Protein AF-A0A1G5JZ03-F1 (afdb_monomer_lite)

Foldseek 3Di:
DDWDDDPNWIKDFDADPVRHTQWIDTPPWIKGFDADPVRHTAFIFTQDPNDTDTDDGDDADPVRHD

Structure (mmCIF, N/CA/C/O backbone):
data_AF-A0A1G5JZ03-F1
#
_entry.id   AF-A0A1G5JZ03-F1
#
loop_
_atom_site.group_PDB
_atom_site.id
_atom_site.type_symbol
_atom_site.label_atom_id
_atom_site.label_alt_id
_atom_site.label_comp_id
_atom_site.label_asym_id
_atom_site.label_entity_id
_atom_site.label_seq_id
_atom_site.pdbx_PDB_ins_code
_atom_site.Cartn_x
_atom_site.Cartn_y
_atom_site.Cartn_z
_atom_site.occupancy
_atom_site.B_iso_or_equiv
_atom_site.auth_seq_id
_atom_site.auth_comp_id
_atom_site.auth_asym_id
_atom_site.auth_atom_id
_atom_site.pdbx_PDB_model_num
ATOM 1 N N . MET A 1 1 ? -11.699 -6.523 -5.973 1.00 82.38 1 MET A N 1
ATOM 2 C CA . MET A 1 1 ? -11.934 -6.234 -4.543 1.00 82.38 1 MET A CA 1
ATOM 3 C C . MET A 1 1 ? -12.509 -7.477 -3.881 1.00 82.38 1 MET A C 1
ATOM 5 O O . MET A 1 1 ? -13.474 -8.031 -4.394 1.00 82.38 1 MET A O 1
ATOM 9 N N . VAL A 1 2 ? -11.906 -7.915 -2.780 1.00 93.06 2 VAL A N 1
ATOM 10 C CA . VAL A 1 2 ? -12.347 -9.032 -1.934 1.00 93.06 2 VAL A CA 1
ATOM 11 C C . VAL A 1 2 ? -12.670 -8.478 -0.548 1.00 93.06 2 VAL A C 1
ATOM 13 O O . VAL A 1 2 ? -11.978 -7.589 -0.057 1.00 93.06 2 VAL A O 1
ATOM 16 N N . LYS A 1 3 ? -13.727 -8.986 0.088 1.00 89.31 3 LYS A N 1
ATOM 17 C CA . LYS A 1 3 ? -14.151 -8.581 1.432 1.00 89.31 3 LYS A CA 1
ATOM 18 C C . LYS A 1 3 ? -14.161 -9.800 2.346 1.00 89.31 3 LYS A C 1
ATOM 20 O O . LYS A 1 3 ? -14.818 -10.787 2.028 1.00 89.31 3 LYS A O 1
ATOM 25 N N . ALA A 1 4 ? -13.466 -9.708 3.474 1.00 86.88 4 ALA A N 1
ATOM 26 C CA . ALA A 1 4 ? -13.516 -10.691 4.548 1.00 86.88 4 ALA A CA 1
ATOM 27 C C . ALA A 1 4 ? -14.231 -10.085 5.760 1.00 86.88 4 ALA A C 1
ATOM 29 O O . ALA A 1 4 ? -14.081 -8.898 6.067 1.00 86.88 4 ALA A O 1
ATOM 30 N N . THR A 1 5 ? -15.043 -10.886 6.444 1.00 85.62 5 THR A N 1
ATOM 31 C CA . THR A 1 5 ? -15.780 -10.452 7.634 1.00 85.62 5 THR A CA 1
ATOM 32 C C . THR A 1 5 ? -15.680 -11.527 8.704 1.00 85.62 5 THR A C 1
ATOM 34 O O . THR A 1 5 ? -15.955 -12.692 8.431 1.00 85.62 5 THR A O 1
ATOM 37 N N . GLY A 1 6 ? -15.277 -11.133 9.911 1.00 82.00 6 GLY A N 1
ATOM 38 C CA . GLY A 1 6 ? -15.123 -12.017 11.066 1.00 82.00 6 GLY A CA 1
ATOM 39 C C . GLY A 1 6 ? -15.032 -11.200 12.351 1.00 82.00 6 GLY A C 1
ATOM 40 O O . GLY A 1 6 ? -14.516 -10.087 12.327 1.00 82.00 6 GLY A O 1
ATOM 41 N N . GLU A 1 7 ? -15.593 -11.709 13.450 1.00 84.56 7 GLU A N 1
ATOM 42 C CA . GLU A 1 7 ? -15.542 -11.066 14.780 1.00 84.56 7 GLU A CA 1
ATOM 43 C C . GLU A 1 7 ? -15.963 -9.578 14.796 1.00 84.56 7 GLU A C 1
ATOM 45 O O . GLU A 1 7 ? -15.416 -8.759 15.529 1.00 84.56 7 GLU A O 1
ATOM 50 N N . GLY A 1 8 ? -16.923 -9.193 13.948 1.00 80.19 8 GLY A N 1
ATOM 51 C CA . GLY A 1 8 ? -17.384 -7.802 13.835 1.00 80.19 8 GLY A CA 1
ATOM 52 C C . GLY A 1 8 ? -16.427 -6.860 13.094 1.00 80.19 8 GLY A C 1
ATOM 53 O O . GLY A 1 8 ? -16.743 -5.685 12.921 1.00 80.19 8 GLY A O 1
ATOM 54 N N . LYS A 1 9 ? -15.293 -7.359 12.595 1.00 85.19 9 LYS A N 1
ATOM 55 C CA . LYS A 1 9 ? -14.363 -6.612 11.747 1.00 85.19 9 LYS A CA 1
ATOM 56 C C . LYS A 1 9 ? -14.615 -6.919 10.278 1.00 85.19 9 LYS A C 1
ATOM 58 O O . LYS A 1 9 ? -14.850 -8.059 9.876 1.00 85.19 9 LYS A O 1
ATOM 63 N N . THR A 1 10 ? -14.554 -5.873 9.465 1.00 91.12 10 THR A N 1
ATOM 64 C CA . THR A 1 10 ? -14.529 -5.978 8.008 1.00 91.12 10 THR A CA 1
ATOM 65 C C . THR A 1 10 ? -13.145 -5.585 7.530 1.00 91.12 10 THR A C 1
ATOM 67 O O . THR A 1 10 ? -12.680 -4.488 7.837 1.00 91.12 10 THR A O 1
ATOM 70 N N . VAL A 1 11 ? -12.531 -6.461 6.741 1.00 95.81 11 VAL A N 1
ATOM 71 C CA . VAL A 1 11 ? -11.299 -6.156 6.017 1.00 95.81 11 VAL A CA 1
ATOM 72 C C . VAL A 1 11 ? -11.598 -6.209 4.527 1.00 95.81 11 VAL A C 1
ATOM 74 O 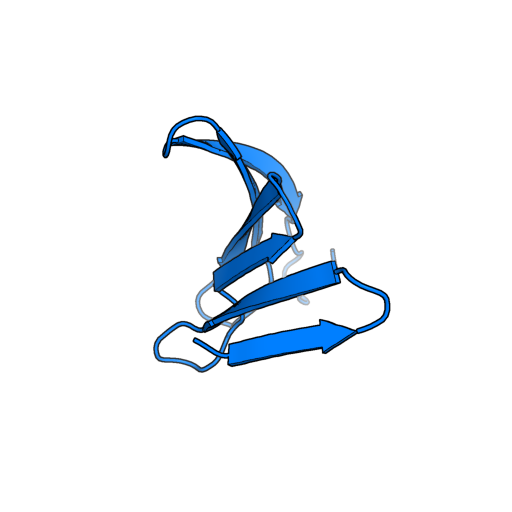O . VAL A 1 11 ? -12.235 -7.150 4.041 1.00 95.81 11 VAL A O 1
ATOM 77 N N . THR A 1 12 ? -11.165 -5.188 3.800 1.00 96.88 12 THR A N 1
ATOM 78 C CA . THR A 1 12 ? -11.250 -5.157 2.338 1.00 96.88 12 THR A CA 1
ATOM 79 C C . THR A 1 12 ? -9.860 -5.228 1.737 1.00 96.88 12 THR A C 1
ATOM 81 O O . THR A 1 12 ? -8.915 -4.644 2.263 1.00 96.88 12 THR A O 1
ATOM 84 N N . TYR A 1 13 ? -9.760 -5.980 0.649 1.00 97.69 13 TYR A N 1
ATOM 85 C CA . TYR A 1 13 ? -8.536 -6.233 -0.089 1.00 97.69 13 TYR A CA 1
ATOM 86 C C . TYR A 1 13 ? -8.764 -5.889 -1.549 1.00 97.69 13 TYR A C 1
ATOM 88 O O . TYR A 1 13 ? -9.784 -6.240 -2.155 1.00 97.69 13 TYR A O 1
ATOM 96 N N . SER A 1 14 ? -7.791 -5.218 -2.124 1.00 97.94 14 SER A N 1
ATOM 97 C CA . SER A 1 14 ? -7.876 -4.654 -3.450 1.00 97.94 14 SER A CA 1
ATOM 98 C C . SER A 1 14 ? -6.607 -5.046 -4.193 1.00 97.94 14 SER A C 1
ATOM 100 O O . SER A 1 14 ? -5.509 -4.835 -3.690 1.00 97.94 14 SER A O 1
ATOM 102 N N . TYR A 1 15 ? -6.756 -5.691 -5.349 1.00 97.94 15 TYR A N 1
ATOM 103 C CA . TYR A 1 15 ? -5.653 -6.300 -6.096 1.00 97.94 15 TYR A CA 1
ATOM 104 C C . TYR A 1 15 ? -5.464 -5.584 -7.433 1.00 97.94 15 TYR A C 1
ATO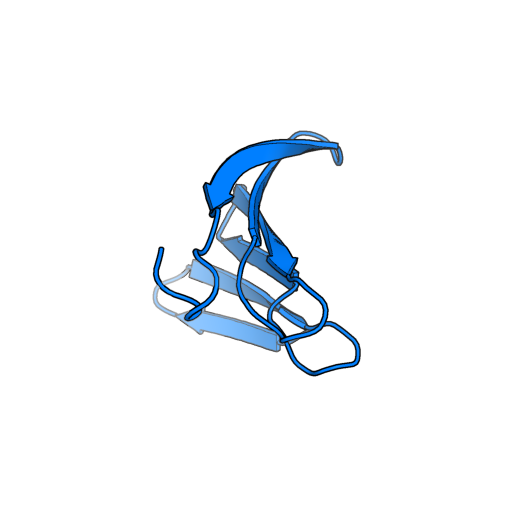M 106 O O . TYR A 1 15 ? -6.453 -5.143 -8.026 1.00 97.94 15 TYR A O 1
ATOM 114 N N . ASN A 1 16 ? -4.213 -5.413 -7.861 1.00 96.56 16 ASN A N 1
ATOM 115 C CA . ASN A 1 16 ? -3.881 -4.812 -9.152 1.00 96.56 16 ASN A CA 1
ATOM 116 C C . ASN A 1 16 ? -4.133 -5.807 -10.310 1.00 96.56 16 ASN A C 1
ATOM 118 O O . ASN A 1 16 ? -4.638 -6.912 -10.096 1.00 96.56 16 ASN A O 1
ATOM 122 N N . GLY A 1 17 ? -3.796 -5.411 -11.544 1.00 96.50 17 GLY A N 1
ATOM 123 C CA . GLY A 1 17 ? -3.969 -6.254 -12.737 1.00 96.50 17 GLY A CA 1
ATOM 124 C C . GLY A 1 17 ? -3.165 -7.560 -12.711 1.00 96.50 17 GLY A C 1
ATOM 125 O O . GLY A 1 17 ? -3.604 -8.544 -13.300 1.00 96.50 17 GLY A O 1
ATOM 126 N N . ASP A 1 18 ? -2.059 -7.586 -11.965 1.00 96.69 18 ASP A N 1
ATOM 127 C CA . ASP A 1 18 ? -1.174 -8.747 -11.808 1.00 96.69 18 ASP A CA 1
ATOM 128 C C . ASP A 1 18 ? -1.584 -9.649 -10.632 1.00 96.69 18 ASP A C 1
ATOM 130 O O . ASP A 1 18 ? -0.952 -10.668 -10.359 1.00 96.69 18 ASP A O 1
ATOM 134 N N . GLY A 1 19 ? -2.650 -9.285 -9.910 1.00 97.56 19 GLY A N 1
ATOM 135 C CA . GLY A 1 19 ? -3.125 -10.021 -8.741 1.00 97.56 19 GLY A CA 1
ATOM 136 C C . GLY A 1 19 ? -2.339 -9.750 -7.454 1.00 97.56 19 GLY A C 1
ATOM 137 O O . GLY A 1 19 ? -2.551 -10.448 -6.463 1.00 97.56 19 GLY A O 1
ATOM 138 N N . LEU A 1 20 ? -1.472 -8.734 -7.425 1.00 98.31 20 LEU A N 1
ATOM 139 C CA . LEU A 1 20 ? -0.778 -8.280 -6.217 1.00 98.31 20 LEU A CA 1
ATOM 140 C C . LEU A 1 20 ? -1.708 -7.416 -5.366 1.00 98.31 20 LEU A C 1
ATOM 142 O O . LEU A 1 20 ? -2.498 -6.628 -5.892 1.00 98.31 20 LEU A O 1
ATOM 146 N N . LEU A 1 21 ? -1.628 -7.558 -4.042 1.00 98.44 21 LEU A N 1
ATOM 147 C CA . LEU A 1 21 ? -2.428 -6.770 -3.104 1.00 98.44 21 LEU A CA 1
ATOM 148 C C . LEU A 1 21 ? -1.983 -5.305 -3.165 1.00 98.44 21 LEU A C 1
ATOM 150 O O . LEU A 1 21 ? -0.938 -4.983 -2.632 1.00 98.44 21 LEU A O 1
ATOM 154 N N . TYR A 1 22 ? -2.767 -4.410 -3.763 1.00 97.19 22 TYR A N 1
ATOM 155 C CA . TYR A 1 22 ? -2.409 -2.991 -3.870 1.00 97.19 22 TYR A CA 1
ATOM 156 C C . TYR A 1 22 ? -2.913 -2.161 -2.682 1.00 97.19 22 TYR A C 1
ATOM 158 O O . TYR A 1 22 ? -2.297 -1.157 -2.328 1.00 97.19 22 TYR A O 1
ATOM 166 N N . GLU A 1 23 ? -4.032 -2.549 -2.062 1.00 98.12 23 GLU A N 1
ATOM 167 C CA . GLU A 1 23 ? -4.643 -1.795 -0.961 1.00 98.12 23 GLU A CA 1
ATOM 168 C C . GLU A 1 23 ? -5.405 -2.716 -0.009 1.00 98.12 23 GLU A C 1
ATOM 170 O O . GLU A 1 23 ? -6.133 -3.623 -0.427 1.00 98.12 23 GLU A O 1
ATOM 175 N N . ARG A 1 24 ? -5.232 -2.463 1.288 1.00 97.88 24 ARG A N 1
ATOM 176 C CA . ARG A 1 24 ? -5.949 -3.125 2.376 1.00 97.88 24 ARG A CA 1
ATOM 177 C C . ARG A 1 24 ? -6.575 -2.070 3.273 1.00 97.88 24 ARG A C 1
ATOM 179 O O . ARG A 1 24 ? -5.868 -1.194 3.762 1.00 97.88 24 ARG A O 1
ATOM 186 N N . THR A 1 25 ? -7.861 -2.218 3.568 1.00 96.88 25 THR A N 1
ATOM 187 C CA . THR A 1 25 ? -8.546 -1.385 4.565 1.00 96.88 25 THR A CA 1
ATOM 188 C C . THR A 1 25 ? -9.102 -2.255 5.679 1.00 96.88 25 THR A C 1
ATOM 190 O O . THR A 1 25 ? -9.883 -3.174 5.417 1.00 96.88 25 THR A O 1
ATOM 193 N N . GLU A 1 26 ? -8.718 -1.950 6.917 1.00 94.75 26 GLU A N 1
ATOM 194 C CA . GLU A 1 26 ? -9.261 -2.535 8.143 1.00 94.75 26 GLU A CA 1
ATOM 195 C C . GLU A 1 26 ? -9.744 -1.404 9.059 1.00 94.75 26 GLU A C 1
ATOM 197 O O . GLU A 1 26 ? -8.953 -0.602 9.556 1.00 94.75 26 GLU A O 1
ATOM 202 N N . GLY A 1 27 ? -11.060 -1.327 9.275 1.00 90.69 27 GLY A N 1
ATOM 203 C CA . GLY A 1 27 ? -11.657 -0.196 9.986 1.00 90.69 27 GLY A CA 1
ATOM 204 C C . GLY A 1 27 ? -11.416 1.121 9.241 1.00 90.69 27 GLY A C 1
ATOM 205 O O . GLY A 1 27 ? -11.763 1.237 8.068 1.00 90.69 27 GLY A O 1
ATOM 206 N N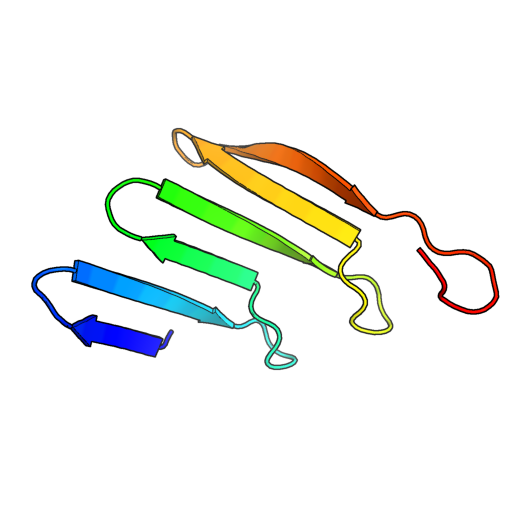 . GLU A 1 28 ? -10.824 2.101 9.923 1.00 90.94 28 GLU A N 1
ATOM 207 C CA . GLU A 1 28 ? -10.488 3.419 9.359 1.00 90.94 28 GLU A CA 1
ATOM 208 C C . GLU A 1 28 ? -9.088 3.466 8.729 1.00 90.94 28 GLU A C 1
ATOM 210 O O . GLU A 1 28 ? -8.753 4.419 8.026 1.00 90.94 28 GLU A O 1
ATOM 215 N N . GLN A 1 29 ? -8.260 2.441 8.954 1.00 94.88 29 GLN A N 1
ATOM 216 C CA . GLN A 1 29 ? -6.902 2.407 8.433 1.00 94.88 29 GLN A CA 1
ATOM 217 C C . GLN A 1 29 ? -6.884 1.790 7.038 1.00 94.88 29 GLN A C 1
ATOM 219 O O . GLN A 1 29 ? -7.333 0.662 6.836 1.00 94.88 29 GLN A O 1
ATOM 224 N N . THR A 1 30 ? -6.302 2.519 6.089 1.00 98.06 30 THR A N 1
ATOM 225 C CA . THR A 1 30 ? -6.011 2.025 4.742 1.00 98.06 30 THR A CA 1
ATOM 226 C C . THR A 1 30 ? -4.507 2.030 4.516 1.00 98.06 30 THR A C 1
ATOM 228 O O . THR A 1 30 ? -3.852 3.042 4.762 1.00 98.06 30 THR A O 1
ATOM 231 N N . ILE A 1 31 ? -3.973 0.905 4.046 1.00 98.44 31 ILE A N 1
ATOM 232 C CA . ILE A 1 31 ? -2.566 0.726 3.684 1.00 98.44 31 ILE A CA 1
ATOM 233 C C . ILE A 1 31 ? -2.491 0.439 2.187 1.00 98.44 31 ILE A C 1
ATOM 235 O O . ILE A 1 31 ? -3.257 -0.383 1.678 1.00 98.44 31 ILE A O 1
ATOM 239 N N . ARG A 1 32 ? -1.568 1.102 1.489 1.00 98.56 32 ARG A N 1
ATOM 240 C CA . ARG A 1 32 ? -1.195 0.800 0.105 1.00 98.56 32 ARG A CA 1
ATOM 241 C C . ARG A 1 32 ? 0.164 0.135 0.039 1.00 98.56 32 ARG A C 1
ATOM 243 O O . ARG A 1 32 ? 1.069 0.517 0.776 1.00 98.56 32 ARG A O 1
ATOM 250 N N . TYR A 1 33 ? 0.286 -0.796 -0.893 1.00 98.56 33 TYR A N 1
ATOM 251 C CA . TYR A 1 33 ? 1.499 -1.555 -1.159 1.00 98.56 33 TYR A CA 1
ATOM 252 C C . TYR A 1 33 ? 1.988 -1.236 -2.569 1.00 98.56 33 TYR A C 1
ATOM 254 O O . TYR A 1 33 ? 1.203 -1.207 -3.521 1.00 98.56 33 TYR A O 1
ATOM 262 N N . TYR A 1 34 ? 3.285 -0.986 -2.695 1.00 98.06 34 TYR A N 1
ATOM 263 C CA . TYR A 1 34 ? 3.940 -0.644 -3.953 1.00 98.06 34 TYR A CA 1
ATOM 264 C C . TYR A 1 34 ? 4.960 -1.714 -4.287 1.00 98.06 34 TYR A C 1
ATOM 266 O O . TYR A 1 34 ? 5.736 -2.108 -3.419 1.00 98.06 34 TYR A O 1
ATOM 274 N N . TYR A 1 35 ? 4.967 -2.157 -5.538 1.00 97.69 35 TYR A N 1
ATOM 275 C CA . TYR A 1 35 ? 5.814 -3.243 -6.011 1.00 97.69 35 TYR A CA 1
ATOM 276 C C . TYR A 1 35 ? 6.710 -2.771 -7.153 1.00 97.69 35 TYR A C 1
ATOM 278 O O . TYR A 1 35 ? 6.347 -1.835 -7.869 1.00 97.69 35 TYR A O 1
ATOM 286 N N . ASP A 1 36 ? 7.858 -3.422 -7.311 1.00 95.25 36 ASP A N 1
ATOM 287 C CA . ASP A 1 36 ? 8.678 -3.302 -8.513 1.00 95.25 36 ASP A CA 1
ATOM 288 C C . ASP A 1 36 ? 8.138 -4.183 -9.655 1.00 95.25 36 ASP A C 1
ATOM 290 O O . ASP A 1 36 ? 7.123 -4.875 -9.523 1.00 95.25 36 ASP A O 1
ATOM 294 N N . GLU A 1 37 ? 8.830 -4.156 -10.794 1.00 94.56 37 GLU A N 1
ATOM 295 C CA . GLU A 1 37 ? 8.491 -4.945 -11.985 1.00 94.56 37 GLU A CA 1
ATOM 296 C C . GLU A 1 37 ? 8.615 -6.466 -11.766 1.00 94.56 37 GLU A C 1
ATOM 298 O O . GLU A 1 37 ? 8.042 -7.246 -12.524 1.00 94.56 37 GLU A O 1
ATOM 303 N N . GLU A 1 38 ? 9.327 -6.902 -10.723 1.00 94.56 38 GLU A N 1
ATOM 304 C CA . GLU A 1 38 ? 9.504 -8.309 -10.343 1.00 94.56 38 GLU A CA 1
ATOM 305 C C . GLU A 1 38 ? 8.525 -8.747 -9.238 1.00 94.56 38 GLU A C 1
ATOM 307 O O . GLU A 1 38 ? 8.679 -9.827 -8.662 1.00 94.56 38 GLU A O 1
ATOM 312 N N . ALA A 1 39 ? 7.510 -7.928 -8.939 1.00 96.12 39 ALA A N 1
ATOM 313 C CA . ALA A 1 39 ? 6.534 -8.145 -7.874 1.00 96.12 39 ALA A CA 1
ATOM 314 C C . ALA A 1 39 ? 7.126 -8.177 -6.448 1.00 96.12 39 ALA A C 1
ATOM 316 O O . ALA A 1 39 ? 6.492 -8.699 -5.524 1.00 96.12 39 ALA A O 1
ATOM 317 N N . LYS A 1 40 ? 8.308 -7.586 -6.224 1.00 96.00 40 LYS A N 1
ATOM 318 C CA . LYS A 1 40 ? 8.873 -7.395 -4.879 1.00 96.00 40 LYS A CA 1
ATOM 319 C C . LYS A 1 40 ? 8.273 -6.150 -4.242 1.00 96.00 40 LYS A C 1
ATOM 321 O O . LYS A 1 40 ? 8.123 -5.114 -4.886 1.00 96.00 40 LYS A O 1
ATOM 326 N N . LEU A 1 41 ? 7.921 -6.240 -2.959 1.00 97.5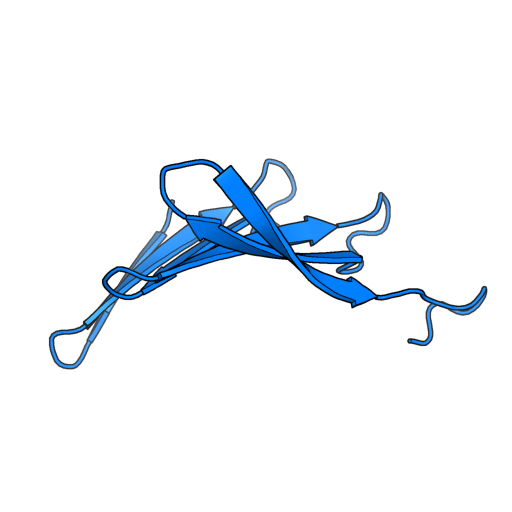6 41 LEU A N 1
ATOM 327 C CA . LEU A 1 41 ? 7.359 -5.118 -2.208 1.00 97.56 41 LEU A CA 1
ATOM 328 C C . LEU A 1 41 ? 8.431 -4.043 -2.007 1.00 97.56 41 LEU A C 1
ATOM 330 O O . LEU A 1 41 ? 9.399 -4.282 -1.295 1.00 97.56 41 LEU A O 1
ATOM 334 N N . MET A 1 42 ? 8.236 -2.867 -2.593 1.00 97.69 42 MET A N 1
ATOM 335 C CA . MET A 1 42 ? 9.126 -1.711 -2.478 1.00 97.69 42 MET A CA 1
ATOM 336 C C . MET A 1 42 ? 8.717 -0.750 -1.371 1.00 97.69 42 MET A C 1
ATOM 338 O O . MET A 1 42 ? 9.578 -0.098 -0.784 1.00 97.69 42 MET A O 1
ATOM 342 N N . ALA A 1 43 ? 7.419 -0.611 -1.097 1.00 98.38 43 ALA A N 1
ATOM 343 C CA . ALA A 1 43 ? 6.963 0.308 -0.066 1.00 98.38 43 ALA A CA 1
ATOM 344 C C . ALA A 1 43 ? 5.571 -0.006 0.474 1.00 98.38 43 ALA A C 1
ATOM 346 O O . ALA A 1 43 ? 4.718 -0.563 -0.219 1.00 98.38 43 ALA A O 1
ATOM 347 N N . GLU A 1 44 ? 5.339 0.470 1.691 1.00 98.62 44 GLU A N 1
ATOM 348 C CA . GLU A 1 44 ? 4.026 0.572 2.316 1.00 98.62 44 GLU A CA 1
ATOM 349 C C . GLU A 1 44 ? 3.710 2.039 2.607 1.00 98.62 44 GLU A C 1
ATOM 351 O O . GLU A 1 44 ? 4.599 2.821 2.959 1.00 98.62 44 GLU A O 1
ATOM 356 N N . ALA A 1 45 ? 2.440 2.416 2.478 1.00 98.62 45 ALA A N 1
ATOM 357 C CA . ALA A 1 45 ? 1.967 3.748 2.823 1.00 98.62 45 ALA A CA 1
ATOM 358 C C . ALA A 1 45 ? 0.632 3.703 3.557 1.00 98.62 45 ALA A C 1
ATOM 360 O O . ALA A 1 45 ? -0.278 2.985 3.143 1.00 98.62 45 ALA A O 1
ATOM 361 N N . ILE A 1 46 ? 0.474 4.541 4.578 1.00 98.38 46 ILE A N 1
ATOM 362 C CA . ILE A 1 46 ? -0.835 4.808 5.178 1.00 98.38 46 ILE A CA 1
ATOM 363 C C . ILE A 1 46 ? -1.553 5.846 4.318 1.00 98.38 46 ILE A C 1
ATOM 365 O O . ILE A 1 46 ? -0.967 6.848 3.908 1.00 98.38 46 ILE A O 1
ATOM 369 N N . VAL A 1 47 ? -2.831 5.610 4.030 1.00 98.06 47 VAL A N 1
ATOM 370 C CA . VAL A 1 47 ? -3.669 6.561 3.299 1.00 98.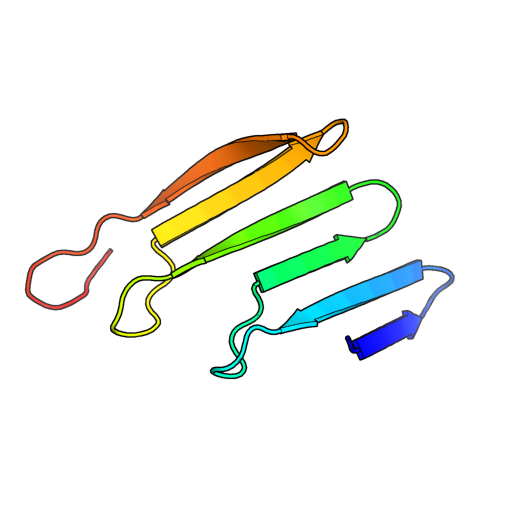06 47 VAL A CA 1
ATOM 371 C C . VAL A 1 47 ? -4.461 7.412 4.285 1.00 98.06 47 VAL A C 1
ATOM 373 O O . VAL A 1 47 ? -5.413 6.935 4.900 1.00 98.06 47 VAL A O 1
ATOM 376 N N . THR A 1 48 ? -4.110 8.693 4.374 1.00 94.88 48 THR A N 1
ATOM 377 C CA . THR A 1 48 ? -4.802 9.693 5.194 1.00 94.88 48 THR A CA 1
ATOM 378 C C . THR A 1 48 ? -5.458 10.715 4.275 1.00 94.88 48 THR A C 1
ATOM 380 O O . THR A 1 48 ? -4.795 11.366 3.467 1.00 94.88 48 THR A O 1
ATOM 383 N N . SER A 1 49 ? -6.785 10.859 4.356 1.00 93.12 49 SER A N 1
ATOM 384 C CA . SER A 1 49 ? -7.546 11.812 3.526 1.00 93.12 49 SER A CA 1
ATOM 385 C C . SER A 1 49 ? -7.265 11.669 2.018 1.00 93.12 49 SER A C 1
ATOM 387 O O . SER A 1 49 ? -7.111 12.655 1.297 1.00 93.12 49 SER A O 1
ATOM 389 N N . GLY A 1 50 ? -7.148 10.423 1.547 1.00 92.38 50 GLY A N 1
ATOM 390 C CA . GLY A 1 50 ? -6.876 10.083 0.145 1.00 92.38 50 GLY A CA 1
ATOM 391 C C . GLY A 1 50 ? -5.419 10.254 -0.303 1.00 92.38 50 GLY A C 1
ATOM 392 O O . GLY A 1 50 ? -5.094 9.890 -1.434 1.00 92.38 50 GLY A O 1
ATOM 393 N N . LYS A 1 51 ? -4.531 10.765 0.558 1.00 96.62 51 LYS A N 1
ATOM 394 C CA . LYS A 1 51 ? -3.095 10.891 0.285 1.00 96.62 51 LYS A CA 1
ATOM 395 C C . LYS A 1 51 ? -2.339 9.725 0.905 1.00 96.62 51 LYS A C 1
ATOM 397 O O . LYS A 1 51 ? -2.576 9.395 2.059 1.00 96.62 51 LYS A O 1
ATOM 402 N N . ALA A 1 52 ? -1.445 9.116 0.134 1.00 97.31 52 ALA A N 1
ATOM 403 C CA . ALA A 1 52 ? -0.565 8.062 0.620 1.00 97.31 52 ALA A CA 1
ATOM 404 C C . ALA A 1 52 ? 0.707 8.678 1.217 1.00 97.31 52 ALA A C 1
ATOM 406 O O . ALA A 1 52 ? 1.406 9.429 0.536 1.00 97.31 52 ALA A O 1
ATOM 407 N N . GLU A 1 53 ? 0.998 8.349 2.469 1.00 97.88 53 GLU A N 1
ATOM 408 C CA . GLU A 1 53 ? 2.211 8.737 3.186 1.00 97.88 53 GLU A CA 1
ATOM 409 C C . GLU A 1 53 ? 3.054 7.484 3.429 1.00 97.88 53 GLU A C 1
ATOM 411 O O . GLU A 1 53 ? 2.596 6.545 4.081 1.00 97.88 53 GLU A O 1
ATOM 416 N N . LEU A 1 54 ? 4.265 7.448 2.862 1.00 97.62 54 LEU A N 1
ATOM 417 C CA . LEU A 1 54 ? 5.160 6.295 2.973 1.00 97.62 54 LEU A CA 1
ATOM 418 C C . LEU A 1 54 ? 5.531 6.045 4.439 1.00 97.62 54 LEU A C 1
ATOM 420 O O . LEU A 1 54 ? 6.002 6.950 5.126 1.00 97.62 54 LEU A O 1
ATOM 424 N N . THR A 1 55 ? 5.357 4.806 4.890 1.00 97.69 55 THR A N 1
ATOM 425 C CA . THR A 1 55 ? 5.754 4.352 6.230 1.00 97.69 55 THR A CA 1
ATOM 426 C C . THR A 1 55 ? 7.004 3.489 6.192 1.00 97.69 55 THR A C 1
ATOM 428 O O . THR A 1 55 ? 7.856 3.613 7.069 1.00 97.69 55 THR A O 1
ATOM 431 N N . TYR A 1 56 ? 7.137 2.651 5.162 1.00 97.50 56 TYR A N 1
ATOM 432 C CA . TYR A 1 56 ? 8.289 1.776 4.963 1.00 97.50 56 TYR A CA 1
ATOM 433 C C . TYR A 1 56 ? 8.726 1.801 3.503 1.00 97.50 56 TYR A C 1
ATOM 435 O O . TYR A 1 56 ? 7.891 1.857 2.600 1.00 97.50 56 TYR A O 1
ATOM 443 N N . VAL A 1 57 ? 10.041 1.743 3.292 1.00 97.06 57 VAL A N 1
ATOM 444 C CA . VAL A 1 57 ? 10.671 1.574 1.981 1.00 97.06 57 VAL A CA 1
ATOM 445 C C . VAL A 1 57 ? 11.671 0.433 2.095 1.00 97.06 57 VAL A C 1
ATOM 447 O O . VAL A 1 57 ? 12.474 0.398 3.026 1.00 97.06 57 VAL A O 1
ATOM 450 N N . TYR A 1 58 ? 11.604 -0.484 1.141 1.00 96.50 58 TYR A N 1
ATOM 451 C CA . TYR A 1 58 ? 12.402 -1.696 1.062 1.00 96.50 58 TYR A CA 1
ATOM 452 C C . TYR A 1 58 ? 13.348 -1.578 -0.130 1.00 96.50 58 TYR A C 1
ATOM 454 O O . TYR A 1 58 ? 12.916 -1.284 -1.246 1.00 96.50 58 TYR A O 1
ATOM 462 N N . ILE A 1 59 ? 14.641 -1.775 0.112 1.00 93.69 59 ILE A N 1
ATOM 463 C CA . ILE A 1 59 ? 15.679 -1.740 -0.919 1.00 93.69 59 ILE A CA 1
ATOM 464 C C . ILE A 1 59 ? 16.323 -3.111 -0.927 1.00 93.69 59 ILE A C 1
ATOM 466 O O . ILE A 1 59 ? 16.853 -3.529 0.092 1.00 93.69 59 ILE A O 1
ATOM 470 N N . TYR A 1 60 ? 16.280 -3.782 -2.071 1.00 91.94 60 TYR A N 1
ATOM 471 C CA . TYR A 1 60 ? 16.881 -5.097 -2.224 1.00 91.94 60 TYR A CA 1
ATOM 472 C C . TYR A 1 60 ? 18.250 -4.983 -2.893 1.00 91.94 60 TYR A C 1
ATOM 474 O O . TYR A 1 60 ? 18.466 -4.123 -3.752 1.00 91.94 60 TYR A O 1
ATOM 482 N N . ASP A 1 61 ? 19.175 -5.858 -2.513 1.00 91.56 61 ASP A N 1
ATOM 483 C CA . ASP A 1 61 ? 20.446 -6.019 -3.204 1.00 91.56 61 ASP A CA 1
ATOM 484 C C . ASP A 1 61 ? 20.270 -6.680 -4.589 1.00 91.56 61 ASP A C 1
ATOM 486 O O . ASP A 1 61 ? 19.171 -7.053 -5.007 1.00 91.56 61 ASP A O 1
ATOM 490 N N . LEU A 1 62 ? 21.377 -6.852 -5.321 1.00 88.62 62 LEU A N 1
ATOM 491 C CA . LEU A 1 62 ? 21.365 -7.461 -6.659 1.00 88.62 62 LEU A CA 1
ATOM 492 C C . LEU A 1 62 ? 20.855 -8.916 -6.663 1.00 88.62 62 LEU A C 1
ATOM 494 O O . LEU A 1 62 ? 20.470 -9.431 -7.710 1.00 88.62 62 LEU A O 1
ATOM 498 N N . TYR A 1 63 ? 20.858 -9.582 -5.510 1.00 90.25 63 TYR A N 1
ATOM 499 C CA . TYR A 1 63 ? 20.357 -10.941 -5.333 1.00 90.25 63 TYR A CA 1
ATOM 500 C C . TYR A 1 63 ? 18.908 -10.968 -4.826 1.00 90.25 63 TYR A C 1
ATOM 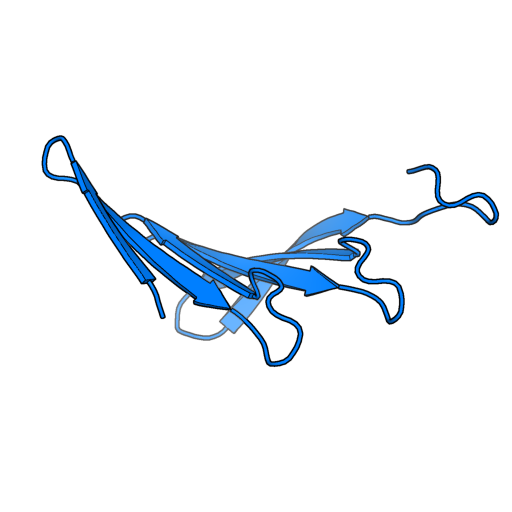502 O O . TYR A 1 63 ? 18.370 -12.050 -4.585 1.00 90.25 63 TYR A O 1
ATOM 510 N N . GLY A 1 64 ? 18.266 -9.805 -4.682 1.00 85.44 64 GLY A N 1
ATOM 511 C CA . GLY A 1 64 ? 16.896 -9.680 -4.199 1.00 85.44 64 GLY A CA 1
ATOM 512 C C . GLY A 1 64 ? 16.757 -9.848 -2.685 1.00 85.44 64 GLY A C 1
ATOM 513 O O . GLY A 1 64 ? 15.664 -10.167 -2.221 1.00 85.44 64 GLY A O 1
ATOM 514 N N . GLN A 1 65 ? 17.833 -9.675 -1.916 1.00 87.44 65 GLN A N 1
ATOM 515 C CA . GLN A 1 65 ? 17.808 -9.729 -0.451 1.00 87.44 65 GLN A CA 1
ATOM 516 C C . GLN A 1 65 ? 17.563 -8.332 0.118 1.00 87.44 65 GLN A C 1
ATOM 518 O O . GLN A 1 65 ? 18.162 -7.373 -0.363 1.00 87.44 65 GLN A O 1
ATOM 523 N N . LEU A 1 66 ? 16.664 -8.231 1.104 1.00 86.88 66 LEU A N 1
ATOM 524 C CA . LEU A 1 66 ? 16.330 -6.979 1.792 1.00 86.88 66 LEU A CA 1
ATOM 525 C C . LEU A 1 66 ? 17.487 -6.465 2.661 1.00 86.88 66 LEU A C 1
ATOM 527 O O . LEU A 1 66 ? 18.118 -7.310 3.336 1.00 86.88 66 LEU A O 1
#

pLDDT: mean 94.23, std 4.83, range [80.19, 98.62]

Sequence (66 aa):
MVKATGEGKTVTYSYNGDGLLYERTEGEQTIRYYYDEEAKLMAEAIVTSGKAELTYVYIYDLYGQL

Radius of gyration: 13.48 Å; chains: 1; bounding box: 39×24×28 Å

Secondary structure (DSSP, 8-state):
-EEEEETTEEEEEEE-TTS-EEEEEETTEEEEEEE-TTS-EEEEEEEETTEEEEEEE----TTS--

InterPro domains:
  IPR006530 YD repeat [TIGR01643] (15-44)

Organism: NCBI:txid582692